Protein AF-A0ABD0P785-F1 (afdb_monomer)

Mean predicted aligned error: 1.78 Å

Foldseek 3Di:
DEDEDEDQAADDLVSLVVVVVVVVVVVVVVDPQYAYEDEYEQADDDPPGDHPVVSVVRVVVCCVVVSDPPVRYDYDYDDDHDPVPPPVD

Solvent-accessible surface area (backbone atoms only — not comparable to full-atom values): 5285 Å² total; per-residue (Å²): 86,80,49,77,46,81,41,72,67,76,83,48,70,75,57,42,48,56,54,52,51,51,47,50,55,42,42,76,73,66,38,90,64,56,31,38,36,44,31,38,49,57,34,57,70,64,91,87,56,71,52,56,73,60,36,53,54,51,49,50,49,41,33,73,71,54,75,42,58,61,92,43,43,47,79,50,74,36,72,55,63,63,81,88,53,63,96,79,100

Organism: Cirrhinus mrigala (NCBI:txid683832)

InterPro domains:
  IPR014729 Rossmann-like alpha/beta/alpha sandwich fold [G3DSA:3.40.50.620] (1-89)
  IPR024951 Sulphate adenylyltransferase catalytic domain [PF01747] (1-89)

pLDDT: mean 98.47, std 0.44, range [96.38, 98.88]

Sequence (89 aa):
AVFAFQLRNPVHNGHALLMTDTRRRLEERGYRRPVLLLHPLGGWTKDDDVPLDWRMKQHAAVLEDGVLDPKSTVVAIFPSPMMYAGPTE

Radius of gyration: 13.66 Å; Cα contacts (8 Å, |Δi|>4): 117; chains: 1; bounding box: 31×28×33 Å

Nearest PDB structures (foldseek):
  7fha-assembly1_A  TM=1.007E+00  e=3.582E-13  Homo sapiens
  1x6v-assembly1_A  TM=1.008E+00  e=1.368E-12  Homo sapiens
  4maf-assembly4_F  TM=1.006E+00  e=1.368E-12  Glycine max
  1x6v-assembly1_B  TM=1.009E+00  e=3.997E-12  Homo sapiens
  1xjq-assembly1_A  TM=1.008E+00  e=5.588E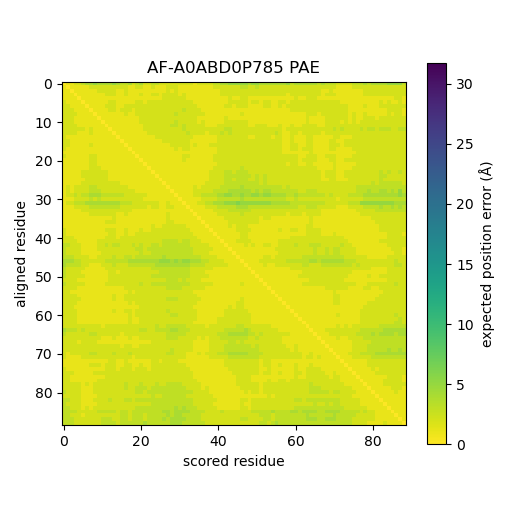-12  Homo sapiens

Secondary structure (DSSP, 8-state):
-EEEEEESS---HHHHHHHHHHHHHHHHTT-SS-EEEEEEB-S---TTSPPHHHHHHHHHHHHHTTSS-GGGEEE--B-SPP---GGG-

Structure (mmCIF, N/CA/C/O backbone):
data_AF-A0ABD0P785-F1
#
_entry.id   AF-A0ABD0P785-F1
#
loop_
_atom_site.group_PDB
_atom_site.id
_atom_site.type_symbol
_atom_site.label_atom_id
_atom_site.label_alt_id
_atom_site.label_comp_id
_atom_site.label_asym_id
_atom_site.label_entity_id
_atom_site.label_seq_id
_atom_site.pdbx_PDB_ins_code
_atom_site.Cartn_x
_atom_site.Cartn_y
_atom_site.Cartn_z
_atom_site.occupancy
_atom_site.B_iso_or_equiv
_atom_site.auth_seq_id
_atom_site.auth_comp_id
_atom_site.auth_asym_id
_atom_site.auth_atom_id
_atom_site.pdbx_PDB_model_num
ATOM 1 N N . ALA A 1 1 ? -15.846 6.089 6.257 1.00 96.56 1 ALA A N 1
ATOM 2 C CA . ALA A 1 1 ? -14.996 6.863 5.332 1.00 96.56 1 ALA A CA 1
ATOM 3 C C . ALA A 1 1 ? -14.064 5.897 4.625 1.00 96.56 1 ALA A C 1
ATOM 5 O O . ALA A 1 1 ? -13.655 4.924 5.248 1.00 96.56 1 ALA A O 1
ATOM 6 N N . VAL A 1 2 ? -13.743 6.154 3.362 1.00 98.38 2 VAL A N 1
ATOM 7 C CA . VAL A 1 2 ? -12.669 5.453 2.649 1.00 98.38 2 VAL A CA 1
ATOM 8 C C . VAL A 1 2 ? -11.538 6.452 2.454 1.00 98.38 2 VAL A C 1
ATOM 10 O O . VAL A 1 2 ? -11.806 7.607 2.129 1.00 98.38 2 VAL A O 1
ATOM 13 N N . PHE A 1 3 ? -10.300 6.030 2.683 1.00 98.75 3 PHE A N 1
ATOM 14 C CA . PHE A 1 3 ? -9.110 6.829 2.402 1.00 98.75 3 PHE A CA 1
ATOM 15 C C . PHE A 1 3 ? -8.147 6.004 1.557 1.00 98.75 3 PHE A C 1
ATOM 17 O O . PHE A 1 3 ? -7.966 4.814 1.807 1.00 98.75 3 PHE A O 1
ATOM 24 N N . ALA A 1 4 ? -7.576 6.621 0.528 1.00 98.75 4 ALA A N 1
ATOM 25 C CA . ALA A 1 4 ? -6.735 5.940 -0.444 1.00 98.75 4 ALA A CA 1
ATOM 26 C C . ALA A 1 4 ? -5.258 6.239 -0.192 1.00 98.75 4 ALA A C 1
ATOM 28 O O . ALA A 1 4 ? -4.897 7.363 0.158 1.00 98.75 4 ALA A O 1
ATOM 29 N N . PHE A 1 5 ? -4.414 5.236 -0.409 1.00 98.88 5 PHE A N 1
ATOM 30 C CA . PHE A 1 5 ? -2.968 5.387 -0.427 1.00 98.88 5 PHE A CA 1
ATOM 31 C C . PHE A 1 5 ? -2.440 4.871 -1.766 1.00 98.88 5 PHE A C 1
ATOM 33 O O . PHE A 1 5 ? -2.377 3.663 -1.997 1.00 98.88 5 PHE A O 1
ATOM 40 N N . GLN A 1 6 ? -2.114 5.808 -2.655 1.00 98.75 6 GLN A N 1
ATOM 41 C CA . GLN A 1 6 ? -1.444 5.538 -3.923 1.00 98.75 6 GLN A CA 1
ATOM 42 C C . GLN A 1 6 ? 0.029 5.225 -3.659 1.00 98.75 6 GLN A C 1
ATOM 44 O O . GLN A 1 6 ? 0.697 5.933 -2.904 1.00 98.75 6 GLN A O 1
ATOM 49 N N . LEU A 1 7 ? 0.552 4.191 -4.315 1.00 98.69 7 LEU A N 1
ATOM 50 C CA . LEU A 1 7 ? 1.964 3.839 -4.240 1.00 98.69 7 LEU A CA 1
ATOM 51 C C . LEU A 1 7 ? 2.434 3.085 -5.484 1.00 98.69 7 LEU A C 1
ATOM 53 O O . LEU A 1 7 ? 1.685 2.339 -6.107 1.00 98.69 7 LEU A O 1
ATOM 57 N N . ARG A 1 8 ? 3.718 3.241 -5.808 1.00 98.69 8 ARG A N 1
ATOM 58 C CA . ARG A 1 8 ? 4.423 2.412 -6.801 1.00 98.69 8 ARG A CA 1
ATOM 59 C C . ARG A 1 8 ? 5.590 1.615 -6.207 1.00 98.69 8 ARG A C 1
ATOM 61 O O . ARG A 1 8 ? 6.242 0.874 -6.924 1.00 98.69 8 ARG A O 1
ATOM 68 N N . ASN A 1 9 ? 5.850 1.770 -4.907 1.00 98.75 9 ASN A N 1
ATOM 69 C CA . ASN A 1 9 ? 7.013 1.228 -4.196 1.00 98.75 9 ASN A CA 1
ATOM 70 C C . ASN A 1 9 ? 6.591 0.199 -3.134 1.00 98.75 9 ASN A C 1
ATOM 72 O O . ASN A 1 9 ? 5.425 0.191 -2.739 1.00 98.75 9 ASN A O 1
ATOM 76 N N . PRO A 1 10 ? 7.520 -0.622 -2.608 1.00 98.81 10 PRO A N 1
ATOM 77 C CA . PRO A 1 10 ? 7.297 -1.407 -1.394 1.00 98.81 10 PRO A CA 1
ATOM 78 C C . PRO A 1 10 ? 6.833 -0.557 -0.197 1.00 98.81 10 PRO A C 1
ATOM 80 O O . PRO A 1 10 ? 7.220 0.604 -0.034 1.00 98.81 10 PRO A O 1
ATOM 83 N N . VAL A 1 11 ? 6.014 -1.145 0.675 1.00 98.75 11 VAL A N 1
ATOM 84 C CA . VAL A 1 11 ? 5.541 -0.489 1.901 1.00 98.75 11 VAL A CA 1
ATOM 85 C C . VAL A 1 11 ? 6.580 -0.657 3.007 1.00 98.75 11 VAL A C 1
ATOM 87 O O . VAL A 1 11 ? 6.840 -1.769 3.450 1.00 98.75 11 VAL A O 1
ATOM 90 N N . HIS A 1 12 ? 7.140 0.452 3.484 1.00 98.25 12 HIS A N 1
ATOM 91 C CA . HIS A 1 12 ? 7.924 0.513 4.718 1.00 98.25 12 HIS A CA 1
ATOM 92 C C . HIS A 1 12 ? 7.144 1.255 5.816 1.00 98.25 12 HIS A C 1
ATOM 94 O O . HIS A 1 12 ? 6.137 1.915 5.543 1.00 98.25 12 HIS A O 1
ATOM 100 N N . ASN A 1 13 ? 7.653 1.260 7.051 1.00 97.56 13 ASN A N 1
ATOM 101 C CA . ASN A 1 13 ? 6.933 1.832 8.198 1.00 97.56 13 ASN A CA 1
ATOM 102 C C . ASN A 1 13 ? 6.696 3.350 8.119 1.00 97.56 13 ASN A C 1
ATOM 104 O O . ASN A 1 13 ? 5.737 3.839 8.702 1.00 97.56 13 ASN A O 1
ATOM 108 N N . GLY A 1 14 ? 7.477 4.095 7.329 1.00 98.50 14 GLY A N 1
ATOM 109 C CA . GLY A 1 14 ? 7.135 5.485 6.985 1.00 98.50 14 GLY A CA 1
ATOM 110 C C . GLY A 1 14 ? 5.793 5.632 6.242 1.00 98.50 14 GLY A C 1
ATOM 111 O O . GLY A 1 14 ? 5.002 6.507 6.579 1.00 98.50 14 GLY A O 1
ATOM 112 N N . HIS A 1 15 ? 5.482 4.749 5.285 1.00 98.62 15 HIS A N 1
ATOM 113 C CA . HIS A 1 15 ? 4.167 4.721 4.634 1.00 98.62 15 HIS A CA 1
ATOM 114 C C . HIS A 1 15 ? 3.083 4.267 5.624 1.00 98.62 15 HIS A C 1
ATOM 116 O O . HIS A 1 15 ? 2.013 4.872 5.693 1.00 98.62 15 HIS A O 1
ATOM 122 N N . ALA A 1 16 ? 3.375 3.237 6.428 1.00 98.38 16 ALA A N 1
ATOM 123 C CA . ALA A 1 16 ? 2.454 2.734 7.450 1.00 98.38 16 ALA A CA 1
ATOM 124 C C . ALA A 1 16 ? 2.086 3.806 8.484 1.00 98.38 16 ALA A C 1
ATOM 126 O O . ALA A 1 16 ? 0.923 3.904 8.871 1.00 98.38 16 ALA A O 1
ATOM 127 N N . LEU A 1 17 ? 3.034 4.664 8.865 1.00 98.69 17 LEU A N 1
ATOM 128 C CA . LEU A 1 17 ? 2.789 5.800 9.749 1.00 98.69 17 LEU A CA 1
ATOM 129 C C . LEU A 1 17 ? 1.729 6.743 9.167 1.00 98.69 17 LEU A C 1
ATOM 131 O O . LEU A 1 17 ? 0.781 7.091 9.861 1.00 98.69 17 LEU A O 1
ATOM 135 N N . LEU A 1 18 ? 1.839 7.113 7.886 1.00 98.81 18 LEU A N 1
ATOM 136 C CA . LEU A 1 18 ? 0.853 7.988 7.240 1.00 98.81 18 LEU A CA 1
ATOM 137 C C . LEU A 1 18 ? -0.535 7.339 7.180 1.00 98.81 18 LEU A C 1
ATOM 139 O O . LEU A 1 18 ? -1.543 8.001 7.433 1.00 98.81 18 LEU A O 1
ATOM 143 N N . MET A 1 19 ? -0.600 6.042 6.875 1.00 98.62 19 MET A N 1
ATOM 144 C CA . MET A 1 19 ? -1.864 5.304 6.792 1.00 98.62 19 MET A CA 1
ATOM 145 C C . MET A 1 19 ? -2.536 5.142 8.163 1.00 98.62 19 MET A C 1
ATOM 147 O O . MET A 1 19 ? -3.741 5.370 8.294 1.00 98.62 19 MET A O 1
ATOM 151 N N . THR A 1 20 ? -1.768 4.786 9.193 1.00 98.25 20 THR A N 1
ATOM 152 C CA . THR A 1 20 ? -2.274 4.596 10.561 1.00 98.25 20 THR A CA 1
ATOM 153 C C . THR A 1 20 ? -2.651 5.920 11.224 1.00 98.25 20 THR A C 1
ATOM 155 O O . THR A 1 20 ? -3.715 6.000 11.839 1.00 98.25 20 THR A O 1
ATOM 158 N N . ASP A 1 21 ? -1.873 6.989 11.022 1.00 98.69 21 ASP A N 1
ATOM 159 C CA . ASP A 1 21 ? -2.232 8.332 11.489 1.00 98.69 21 ASP A CA 1
ATOM 160 C C . ASP A 1 21 ? -3.495 8.855 10.789 1.00 98.69 21 ASP A C 1
ATOM 162 O O . ASP A 1 21 ? -4.386 9.405 11.436 1.00 98.69 21 ASP A O 1
ATOM 166 N N . THR A 1 22 ? -3.638 8.624 9.479 1.00 98.75 22 THR A N 1
ATOM 167 C CA . THR A 1 22 ? -4.860 8.992 8.742 1.00 98.75 22 THR A CA 1
ATOM 168 C C . THR A 1 22 ? -6.086 8.266 9.293 1.00 98.75 22 THR A C 1
ATOM 170 O O . THR A 1 22 ? -7.123 8.901 9.500 1.00 98.75 22 THR A O 1
ATOM 173 N N . ARG A 1 23 ? -5.972 6.962 9.590 1.00 98.50 23 ARG A N 1
ATOM 174 C CA . ARG A 1 23 ? -7.040 6.196 10.251 1.00 98.50 23 ARG A CA 1
ATOM 175 C C . ARG A 1 23 ? -7.422 6.834 11.588 1.00 98.50 23 ARG A C 1
ATOM 177 O O . ARG A 1 23 ? -8.593 7.163 11.769 1.00 98.50 23 ARG A O 1
ATOM 184 N N . ARG A 1 24 ? -6.441 7.089 12.463 1.00 98.56 24 ARG A N 1
ATOM 185 C CA . ARG A 1 24 ? -6.653 7.732 13.771 1.00 98.56 24 ARG A CA 1
ATOM 186 C C . ARG A 1 24 ? -7.379 9.072 13.635 1.00 98.56 24 ARG A C 1
ATOM 188 O O . ARG A 1 24 ? -8.393 9.291 14.288 1.00 98.56 24 ARG A O 1
ATOM 195 N N . ARG A 1 25 ? -6.927 9.947 12.731 1.00 98.75 25 ARG A N 1
ATOM 196 C CA . ARG A 1 25 ? -7.568 11.254 12.490 1.00 98.75 25 ARG A CA 1
ATOM 197 C C . ARG A 1 25 ? -9.014 11.125 12.005 1.00 98.75 25 ARG A C 1
ATOM 199 O O . ARG A 1 25 ? -9.841 11.983 12.303 1.00 98.75 25 ARG A O 1
ATOM 206 N N . LEU A 1 26 ? -9.341 10.096 11.221 1.00 98.75 26 LEU A N 1
ATOM 207 C CA . LEU A 1 26 ? -10.723 9.840 10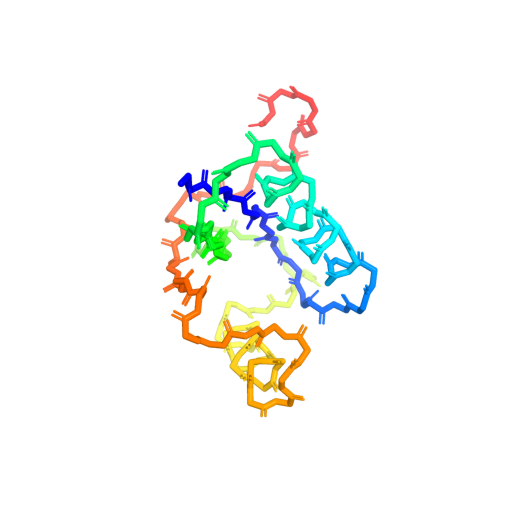.800 1.00 98.75 26 LEU A CA 1
ATOM 208 C C . LEU A 1 26 ? -11.585 9.349 11.972 1.00 98.75 26 LEU A C 1
ATOM 210 O O . LEU A 1 26 ? -12.737 9.766 12.091 1.00 98.75 26 LEU A O 1
ATOM 214 N N . GLU A 1 27 ? -11.038 8.517 12.852 1.00 98.38 27 GLU A N 1
ATOM 215 C CA . GLU A 1 27 ? -11.725 8.065 14.069 1.00 98.38 27 GLU A CA 1
ATOM 216 C C . GLU A 1 27 ? -11.991 9.229 15.031 1.00 98.38 27 GLU A C 1
ATOM 218 O O . GLU A 1 27 ? -13.120 9.385 15.493 1.00 98.38 27 GLU A O 1
ATOM 223 N N . GLU A 1 28 ? -11.011 10.116 15.238 1.00 98.62 28 GLU A N 1
ATOM 224 C CA . GLU A 1 28 ? -11.152 11.357 16.023 1.00 98.62 28 GLU A CA 1
ATOM 225 C C . GLU A 1 28 ? -12.228 12.296 15.452 1.00 98.62 28 GLU A C 1
ATOM 227 O O . GLU A 1 28 ? -12.925 12.984 16.196 1.00 98.62 28 GLU A O 1
ATOM 232 N N . ARG A 1 29 ? -12.422 12.291 14.126 1.00 98.44 29 ARG A N 1
ATOM 233 C CA . ARG A 1 29 ? -13.516 13.013 13.447 1.00 98.44 29 ARG A CA 1
ATOM 234 C C . ARG A 1 29 ? -14.882 12.323 13.572 1.00 98.44 29 ARG A C 1
ATOM 236 O O . ARG A 1 29 ? -15.864 12.831 13.038 1.00 98.44 29 ARG A O 1
ATOM 243 N N . GLY A 1 30 ? -14.962 11.171 14.239 1.00 98.56 30 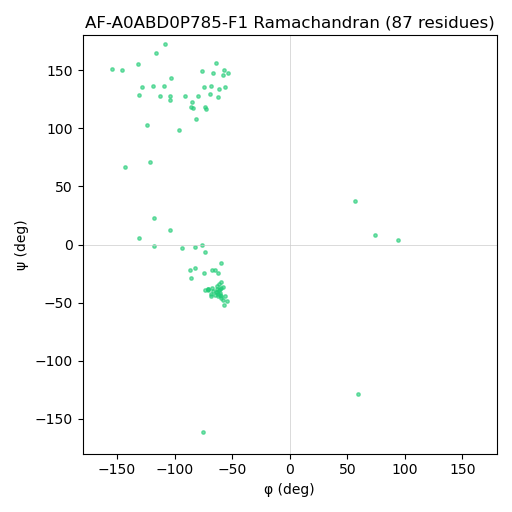GLY A N 1
ATOM 244 C CA . GLY A 1 30 ? -16.200 10.433 14.496 1.00 98.56 30 GLY A CA 1
ATOM 245 C C . GLY A 1 30 ? -16.530 9.332 13.481 1.00 98.56 30 GLY A C 1
ATOM 246 O O . GLY A 1 30 ? -17.586 8.698 13.592 1.00 98.56 30 GLY A O 1
ATOM 247 N N . TYR A 1 31 ? -15.662 9.049 12.500 1.00 98.62 31 TYR A N 1
ATOM 248 C CA . TYR A 1 31 ? -15.874 7.916 11.596 1.00 98.62 31 TYR A CA 1
ATOM 249 C C . TYR A 1 31 ? -15.598 6.596 12.323 1.00 98.62 31 TYR A C 1
ATOM 251 O O . TYR A 1 31 ? -14.477 6.316 12.719 1.00 98.62 31 TYR A O 1
ATOM 259 N N . ARG A 1 32 ? -16.612 5.732 12.439 1.00 97.88 32 ARG A N 1
ATOM 260 C CA . ARG A 1 32 ? -16.515 4.481 13.222 1.00 97.88 32 ARG A CA 1
ATOM 261 C C . ARG A 1 32 ? -15.854 3.303 12.501 1.00 97.88 32 ARG A C 1
ATOM 263 O O . ARG A 1 32 ? -15.505 2.317 13.136 1.00 97.88 32 ARG A O 1
ATOM 270 N N . ARG A 1 33 ? -15.797 3.348 11.167 1.00 97.69 33 ARG A N 1
ATOM 271 C CA . ARG A 1 33 ? -15.270 2.273 10.303 1.00 97.69 33 ARG A CA 1
ATOM 272 C C . ARG A 1 33 ? -14.512 2.870 9.110 1.00 97.69 33 ARG A C 1
ATOM 274 O O . ARG A 1 33 ? -15.030 2.855 7.990 1.00 97.69 33 ARG A O 1
ATOM 281 N N . PRO A 1 34 ? -13.367 3.533 9.334 1.00 98.50 34 PRO A N 1
ATOM 282 C CA . PRO A 1 34 ? -12.506 3.982 8.247 1.00 98.50 34 PRO A CA 1
ATOM 283 C C . PRO A 1 34 ? -11.853 2.777 7.554 1.00 98.50 34 PRO A C 1
ATOM 285 O O . PRO A 1 34 ? -11.276 1.912 8.210 1.00 98.50 34 PRO A O 1
ATOM 288 N N . VAL A 1 35 ? -11.941 2.723 6.227 1.00 98.75 35 VAL A N 1
ATOM 289 C CA . VAL A 1 35 ? -11.344 1.657 5.411 1.00 98.75 35 VAL A CA 1
ATOM 290 C C . VAL A 1 35 ? -10.213 2.245 4.579 1.00 98.75 35 VAL A C 1
ATOM 292 O O . VAL A 1 35 ? -10.415 3.243 3.882 1.00 98.75 35 VAL A O 1
ATOM 295 N N . LEU A 1 36 ? -9.038 1.624 4.658 1.00 98.88 36 LEU A N 1
ATOM 296 C CA . LEU A 1 36 ? -7.902 1.933 3.800 1.00 98.88 36 LEU A CA 1
ATOM 297 C C . LEU A 1 36 ? -8.106 1.261 2.441 1.00 98.88 36 LEU A C 1
ATOM 299 O O . LEU A 1 36 ? -8.308 0.052 2.377 1.00 98.88 36 LEU A O 1
ATOM 303 N N . LEU A 1 37 ? -7.992 2.023 1.361 1.00 98.88 37 LEU A N 1
ATOM 304 C CA . LEU A 1 37 ? -7.747 1.495 0.024 1.00 98.88 37 LEU A CA 1
ATOM 305 C C . LEU A 1 37 ? -6.238 1.579 -0.248 1.00 98.88 37 LEU A C 1
ATOM 307 O O . LEU A 1 37 ? -5.726 2.649 -0.583 1.00 98.88 37 LEU A O 1
ATOM 311 N N . LEU A 1 38 ? -5.527 0.464 -0.071 1.00 98.81 38 LEU A N 1
ATOM 312 C CA . LEU A 1 38 ? -4.118 0.337 -0.442 1.00 98.81 38 LEU A CA 1
ATOM 313 C C . LEU A 1 38 ? -4.063 0.045 -1.943 1.00 98.81 38 LEU A C 1
ATOM 315 O O . LEU A 1 38 ? -4.455 -1.040 -2.376 1.00 98.81 38 LEU A O 1
ATOM 319 N N . HIS A 1 39 ? -3.637 1.033 -2.731 1.00 98.75 39 HIS A N 1
ATOM 320 C CA . HIS A 1 39 ? -3.886 1.057 -4.173 1.00 98.75 39 HIS A CA 1
ATOM 321 C C . HIS A 1 39 ? -2.579 1.102 -4.977 1.00 98.75 39 HIS A C 1
ATOM 323 O O . HI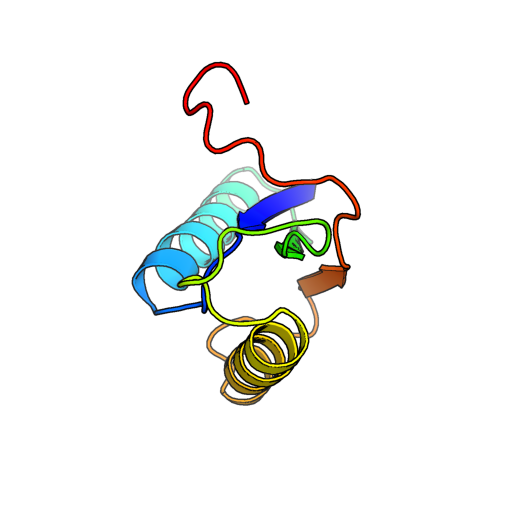S A 1 39 ? -2.221 2.151 -5.516 1.00 98.75 39 HIS A O 1
ATOM 329 N N . PRO A 1 40 ? -1.796 0.005 -5.017 1.00 98.75 40 PRO A N 1
ATOM 330 C CA . PRO A 1 40 ? -0.577 -0.037 -5.808 1.00 98.75 40 PRO A CA 1
ATOM 331 C C . PRO A 1 40 ? -0.869 0.150 -7.299 1.00 98.75 40 PRO A C 1
ATOM 333 O O . PRO A 1 40 ? -1.733 -0.519 -7.867 1.00 98.75 40 PRO A O 1
ATOM 336 N N . LEU A 1 41 ? -0.091 1.007 -7.958 1.00 98.81 41 LEU A N 1
ATOM 337 C CA . LEU A 1 41 ? -0.103 1.118 -9.414 1.00 98.81 41 LEU A CA 1
ATOM 338 C C . LEU A 1 41 ? 0.471 -0.150 -10.051 1.00 98.81 41 LEU A C 1
ATOM 340 O O . LEU A 1 41 ? 1.484 -0.689 -9.589 1.00 98.81 41 LEU A O 1
ATOM 344 N N . GLY A 1 42 ? -0.190 -0.623 -11.104 1.00 98.56 42 GLY A N 1
ATOM 345 C CA . GLY A 1 42 ? 0.161 -1.844 -11.824 1.00 98.56 42 GLY A CA 1
ATOM 346 C C . GLY A 1 42 ? 0.245 -1.715 -13.341 1.00 98.56 42 GLY A C 1
ATOM 347 O O . GLY A 1 42 ? 0.439 -2.735 -13.996 1.00 98.56 42 GLY A O 1
ATOM 348 N N . GLY A 1 43 ? 0.107 -0.510 -13.904 1.00 98.50 43 GLY A N 1
ATOM 349 C CA . GLY A 1 43 ? 0.503 -0.261 -15.290 1.00 98.50 43 GLY A CA 1
ATOM 350 C C . GLY A 1 43 ? 2.025 -0.167 -15.447 1.00 98.50 43 GLY A C 1
ATOM 351 O O . GLY A 1 43 ? 2.783 -0.624 -14.591 1.00 98.50 43 GLY A O 1
ATOM 352 N N . TRP A 1 44 ? 2.477 0.432 -16.553 1.00 98.69 44 TRP A N 1
ATOM 353 C CA . TRP A 1 44 ? 3.905 0.612 -16.835 1.00 98.69 44 TRP A CA 1
ATOM 354 C C . TRP A 1 44 ? 4.625 1.369 -15.706 1.00 98.69 44 TRP A C 1
ATOM 356 O O . TRP A 1 44 ? 4.131 2.388 -15.220 1.00 98.69 44 TRP A O 1
ATOM 366 N N . THR A 1 45 ? 5.804 0.876 -15.332 1.00 98.81 45 THR A N 1
ATOM 36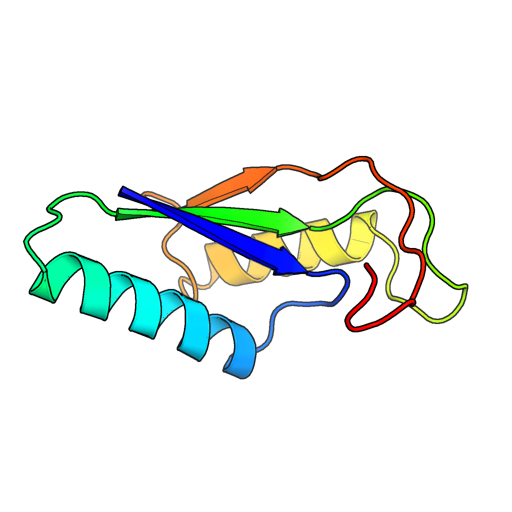7 C CA . THR A 1 45 ? 6.769 1.517 -14.430 1.00 98.81 45 THR A CA 1
ATOM 368 C C . THR A 1 45 ? 8.153 1.465 -15.073 1.00 98.81 45 THR A C 1
ATOM 370 O O . THR A 1 45 ? 8.414 0.580 -15.887 1.00 98.81 45 THR A O 1
ATOM 373 N N . LYS A 1 46 ? 9.044 2.391 -14.708 1.00 98.19 46 LYS A N 1
ATOM 374 C CA . LYS A 1 46 ? 10.434 2.412 -15.186 1.00 98.19 46 LYS A CA 1
ATOM 375 C C . LYS A 1 46 ? 11.220 1.175 -14.725 1.00 98.19 46 LYS A C 1
ATOM 377 O O . LYS A 1 46 ? 10.886 0.571 -13.708 1.00 98.19 46 LYS A O 1
ATOM 382 N N . ASP A 1 47 ? 12.273 0.839 -15.466 1.00 98.31 47 ASP A N 1
ATOM 383 C CA . ASP A 1 47 ? 12.966 -0.458 -15.388 1.00 98.31 47 ASP A CA 1
ATOM 384 C C . ASP A 1 47 ? 13.622 -0.776 -14.033 1.00 98.31 47 ASP A C 1
ATOM 386 O O . ASP A 1 47 ? 13.826 -1.945 -13.711 1.00 98.31 47 ASP A O 1
ATOM 390 N N . ASP A 1 48 ? 13.965 0.239 -13.236 1.00 98.31 48 ASP A N 1
ATOM 391 C CA . ASP A 1 48 ? 14.597 0.078 -11.922 1.00 98.31 48 ASP A CA 1
ATOM 392 C C . ASP A 1 48 ? 13.601 0.057 -10.746 1.00 98.31 48 ASP A C 1
ATOM 394 O O . ASP A 1 48 ? 14.015 -0.142 -9.602 1.00 98.31 48 ASP A O 1
ATOM 398 N N . ASP A 1 49 ? 12.297 0.235 -10.993 1.00 98.75 49 ASP A N 1
ATOM 399 C CA . ASP A 1 49 ? 11.276 0.076 -9.953 1.00 98.75 49 ASP A CA 1
ATOM 400 C C . ASP A 1 49 ? 11.009 -1.416 -9.669 1.00 98.75 49 ASP A C 1
ATOM 402 O O . ASP A 1 49 ? 11.083 -2.283 -10.542 1.00 98.75 49 ASP A O 1
ATOM 406 N N . VAL A 1 50 ? 10.647 -1.734 -8.421 1.00 98.69 50 VAL A N 1
ATOM 407 C CA . VAL A 1 50 ? 10.326 -3.115 -8.028 1.00 98.69 50 VAL A CA 1
ATOM 408 C C . VAL A 1 50 ? 9.107 -3.614 -8.826 1.00 98.69 50 VAL A C 1
ATOM 410 O O . VAL A 1 50 ? 8.049 -2.969 -8.773 1.00 98.69 50 VAL A O 1
ATOM 413 N N . PRO A 1 51 ? 9.197 -4.776 -9.504 1.00 98.75 51 PRO A N 1
ATOM 414 C CA . PRO A 1 51 ? 8.093 -5.308 -10.295 1.00 98.75 51 PRO A CA 1
ATOM 415 C C . PRO A 1 51 ? 6.811 -5.512 -9.481 1.00 98.75 51 PRO A C 1
ATOM 417 O O . PRO A 1 51 ? 6.842 -5.777 -8.274 1.00 98.75 51 PRO A O 1
ATOM 420 N N . LEU A 1 52 ? 5.662 -5.383 -10.150 1.00 98.75 52 LEU A N 1
ATOM 421 C CA . LEU A 1 52 ? 4.346 -5.430 -9.509 1.00 98.75 52 LEU A CA 1
ATOM 422 C C . LEU A 1 52 ? 4.124 -6.717 -8.708 1.00 98.75 52 LEU A C 1
ATOM 424 O O . LEU A 1 52 ? 3.640 -6.655 -7.583 1.00 98.75 52 LEU A O 1
ATOM 428 N N . ASP A 1 53 ? 4.487 -7.871 -9.258 1.00 98.69 53 ASP A N 1
ATOM 429 C CA . ASP A 1 53 ? 4.304 -9.169 -8.606 1.00 98.69 53 ASP A CA 1
ATOM 430 C C . ASP A 1 53 ? 5.083 -9.264 -7.282 1.00 98.69 53 ASP A C 1
ATOM 432 O O . ASP A 1 53 ? 4.558 -9.756 -6.280 1.00 98.69 53 ASP A O 1
ATOM 436 N N . TRP A 1 54 ? 6.300 -8.719 -7.236 1.00 98.81 54 TRP A N 1
ATOM 437 C CA . TRP A 1 54 ? 7.101 -8.626 -6.016 1.00 98.81 54 TRP A CA 1
ATOM 438 C C . TRP A 1 54 ? 6.547 -7.611 -5.021 1.00 98.81 54 TRP A C 1
ATOM 440 O O . TRP A 1 54 ? 6.521 -7.893 -3.821 1.00 98.81 54 TRP A O 1
ATOM 450 N N . ARG A 1 55 ? 6.037 -6.467 -5.490 1.00 98.81 55 ARG A N 1
ATOM 451 C CA . ARG A 1 55 ? 5.353 -5.500 -4.618 1.00 98.81 55 ARG A CA 1
ATOM 452 C C . ARG A 1 55 ? 4.106 -6.098 -3.986 1.00 98.81 55 ARG A C 1
ATOM 454 O O . ARG A 1 55 ? 3.929 -5.959 -2.783 1.00 98.81 55 ARG A O 1
ATOM 461 N N . MET A 1 56 ? 3.289 -6.821 -4.748 1.00 98.81 56 MET A N 1
ATOM 462 C CA . MET A 1 56 ? 2.088 -7.471 -4.218 1.00 98.81 56 MET A CA 1
ATOM 463 C C . MET A 1 56 ? 2.425 -8.518 -3.150 1.00 98.81 56 MET A C 1
ATOM 465 O O . MET A 1 56 ? 1.788 -8.525 -2.099 1.00 98.81 56 MET A O 1
ATOM 469 N N . LYS A 1 57 ? 3.469 -9.337 -3.359 1.00 98.81 57 LYS A N 1
ATOM 470 C CA . LYS A 1 57 ? 3.985 -10.257 -2.325 1.00 98.81 57 LYS A CA 1
ATOM 471 C C . LYS A 1 57 ? 4.439 -9.505 -1.073 1.00 98.81 57 LYS A C 1
ATOM 473 O O . LYS A 1 57 ? 4.116 -9.900 0.042 1.00 98.81 57 LYS A O 1
ATOM 478 N N . GLN A 1 58 ? 5.157 -8.399 -1.251 1.00 98.75 58 GLN A N 1
ATOM 479 C CA . GLN A 1 58 ? 5.641 -7.585 -0.140 1.00 98.75 58 GLN A CA 1
ATOM 480 C C . GLN A 1 58 ? 4.494 -6.908 0.630 1.00 98.75 58 GLN A C 1
ATOM 482 O O . GLN A 1 58 ? 4.527 -6.869 1.856 1.00 98.75 58 GLN A O 1
ATOM 487 N N . HIS A 1 59 ? 3.463 -6.413 -0.056 1.00 98.62 59 HIS A N 1
ATOM 488 C CA . HIS A 1 59 ? 2.283 -5.816 0.575 1.00 98.62 59 HIS A CA 1
ATOM 489 C C . HIS A 1 59 ? 1.456 -6.855 1.340 1.00 98.62 59 HIS A C 1
ATOM 491 O O . HIS A 1 59 ? 0.960 -6.549 2.422 1.00 98.62 59 HIS A O 1
ATOM 497 N N . ALA A 1 60 ? 1.342 -8.080 0.813 1.00 98.56 60 ALA A N 1
ATOM 498 C CA . ALA A 1 60 ? 0.733 -9.195 1.534 1.00 98.56 60 ALA A CA 1
ATOM 499 C C . ALA A 1 60 ? 1.493 -9.488 2.838 1.00 98.56 60 ALA A C 1
ATOM 501 O O . ALA A 1 60 ? 0.870 -9.535 3.892 1.00 98.56 60 ALA A O 1
ATOM 502 N N . ALA A 1 61 ? 2.829 -9.543 2.795 1.00 98.69 61 ALA A N 1
ATOM 503 C CA . ALA A 1 61 ? 3.646 -9.757 3.991 1.00 98.69 61 ALA A CA 1
ATOM 504 C C . ALA A 1 61 ? 3.462 -8.646 5.047 1.00 98.69 61 ALA A C 1
ATOM 506 O O . ALA A 1 61 ? 3.385 -8.927 6.236 1.00 98.69 61 ALA A O 1
ATOM 507 N N . VAL A 1 62 ? 3.327 -7.380 4.628 1.00 98.50 62 VAL A N 1
ATOM 508 C CA . VAL A 1 62 ? 3.040 -6.248 5.537 1.00 98.50 62 VAL A CA 1
ATOM 509 C C . VAL A 1 62 ? 1.676 -6.387 6.228 1.00 98.50 62 VAL A C 1
ATOM 511 O O . VAL A 1 62 ? 1.525 -5.988 7.383 1.00 98.50 62 VAL A O 1
ATOM 514 N N . LEU A 1 63 ? 0.675 -6.932 5.532 1.00 98.38 63 LEU A N 1
ATOM 515 C CA . LEU A 1 63 ? -0.643 -7.216 6.108 1.00 98.38 63 LEU A CA 1
ATOM 516 C C . LEU A 1 63 ? -0.605 -8.433 7.039 1.00 98.38 63 LEU A C 1
ATOM 518 O O . LEU A 1 63 ? -1.238 -8.411 8.092 1.00 98.38 63 LEU A O 1
ATOM 522 N N . GLU A 1 64 ? 0.144 -9.473 6.670 1.00 98.38 64 GLU A N 1
ATOM 523 C CA . GLU A 1 64 ? 0.353 -10.672 7.490 1.00 98.38 64 GLU A CA 1
ATOM 524 C C . GLU A 1 64 ? 1.071 -10.348 8.808 1.00 98.38 64 GLU A C 1
ATOM 526 O O . GLU A 1 64 ? 0.686 -10.868 9.852 1.00 98.38 64 GLU A O 1
ATOM 531 N N . ASP A 1 65 ? 2.043 -9.431 8.781 1.00 97.81 65 ASP A N 1
ATOM 532 C CA . ASP A 1 65 ? 2.774 -8.952 9.964 1.00 97.81 65 ASP A CA 1
ATOM 533 C C . ASP A 1 65 ? 1.935 -8.007 10.854 1.00 97.81 65 ASP A C 1
ATOM 535 O O . ASP A 1 65 ? 2.351 -7.603 11.938 1.00 97.81 65 ASP A O 1
ATOM 539 N N . GLY A 1 66 ? 0.731 -7.623 10.413 1.00 97.69 66 GLY A N 1
ATOM 540 C CA . GLY A 1 66 ? -0.181 -6.763 11.174 1.00 97.69 66 GLY A CA 1
ATOM 541 C C . GL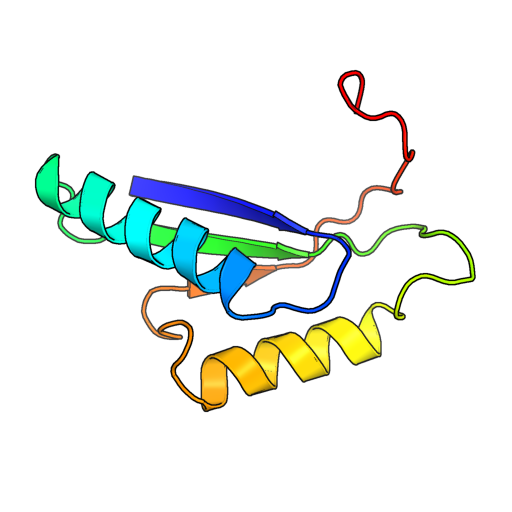Y A 1 66 ? 0.224 -5.286 11.228 1.00 97.69 66 GLY A C 1
ATOM 542 O O . GLY A 1 66 ? -0.424 -4.501 11.922 1.00 97.69 66 GLY A O 1
ATOM 543 N N . VAL A 1 67 ? 1.246 -4.877 10.465 1.00 97.81 67 VAL A N 1
ATOM 544 C CA . VAL A 1 67 ? 1.638 -3.464 10.299 1.00 97.81 67 VAL A CA 1
ATOM 545 C C . VAL A 1 67 ? 0.469 -2.643 9.745 1.00 97.81 67 VAL A C 1
ATOM 547 O O . VAL A 1 67 ? 0.250 -1.495 10.139 1.00 97.81 67 VAL A O 1
ATOM 550 N N . LEU A 1 68 ? -0.312 -3.244 8.845 1.00 98.25 68 LEU A N 1
ATOM 551 C CA . LEU A 1 68 ? -1.618 -2.756 8.420 1.00 98.25 68 LEU A CA 1
ATOM 552 C C . LEU A 1 68 ? -2.674 -3.803 8.777 1.00 98.25 68 LEU A C 1
ATOM 554 O O . LEU A 1 68 ? -2.476 -4.987 8.538 1.00 98.25 68 LEU A O 1
ATOM 558 N N . ASP A 1 69 ? -3.816 -3.368 9.313 1.00 98.00 69 ASP A N 1
ATOM 559 C CA . ASP A 1 69 ? -4.915 -4.279 9.648 1.00 98.00 69 ASP A CA 1
ATOM 560 C C . ASP A 1 69 ? -5.625 -4.785 8.373 1.00 98.00 69 ASP A C 1
ATOM 562 O O . ASP A 1 69 ? -6.252 -3.975 7.672 1.00 98.00 69 ASP A O 1
ATOM 566 N N . PRO A 1 70 ? -5.601 -6.100 8.075 1.00 98.06 70 PRO A N 1
ATOM 567 C CA . PRO A 1 70 ? -6.253 -6.662 6.894 1.00 98.06 70 PRO A CA 1
ATOM 568 C C . PRO A 1 70 ? -7.783 -6.583 6.947 1.00 98.06 70 PRO A C 1
ATOM 570 O O . PRO A 1 70 ? -8.426 -6.585 5.902 1.00 98.06 70 PRO A O 1
ATOM 573 N N . LYS A 1 71 ? -8.402 -6.466 8.132 1.00 97.88 71 LYS A N 1
ATOM 574 C CA . LYS A 1 71 ? -9.871 -6.377 8.250 1.00 97.88 71 LYS A CA 1
ATOM 575 C C . LYS A 1 71 ? -10.419 -5.019 7.824 1.00 97.88 71 LYS A C 1
ATOM 577 O O . LYS A 1 71 ? -11.587 -4.915 7.454 1.00 97.88 71 LYS A O 1
ATOM 582 N N . SER A 1 72 ? -9.592 -3.979 7.893 1.00 98.19 72 SER A N 1
ATOM 583 C CA . SER A 1 72 ? -9.950 -2.604 7.539 1.00 98.19 72 SER A CA 1
ATOM 584 C C . SER A 1 72 ? -9.124 -2.063 6.368 1.00 98.19 72 SER A C 1
ATOM 586 O O . SER A 1 72 ? -9.013 -0.843 6.205 1.00 98.19 72 SER A O 1
ATOM 588 N N . THR A 1 73 ? -8.570 -2.960 5.546 1.00 98.81 73 THR A N 1
ATOM 589 C CA . THR A 1 73 ? -7.777 -2.631 4.358 1.00 98.81 73 THR A CA 1
ATOM 590 C C . THR A 1 73 ? -8.271 -3.420 3.149 1.00 98.81 73 THR A C 1
ATOM 592 O O . THR A 1 73 ? -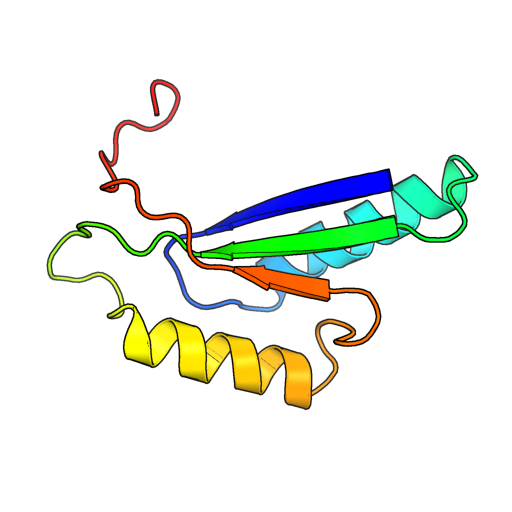8.377 -4.640 3.188 1.00 98.81 73 THR A O 1
ATOM 595 N N . VAL A 1 74 ? -8.543 -2.718 2.054 1.00 98.75 74 VAL A N 1
ATOM 596 C CA . VAL A 1 74 ? -8.789 -3.294 0.730 1.00 98.75 74 VAL A CA 1
ATOM 597 C C . VAL A 1 74 ? -7.537 -3.077 -0.107 1.00 98.75 74 VAL A C 1
ATOM 599 O O . VAL A 1 74 ? -7.063 -1.946 -0.218 1.00 98.75 74 VAL A O 1
ATOM 602 N N . VAL A 1 75 ? -7.014 -4.147 -0.705 1.00 98.56 75 VAL A N 1
ATOM 603 C CA . VAL A 1 75 ? -5.896 -4.081 -1.653 1.00 98.56 75 VAL A CA 1
ATOM 604 C C . VAL A 1 75 ? -6.441 -4.254 -3.064 1.00 98.56 75 VAL A C 1
ATOM 606 O O . VAL A 1 75 ? -7.112 -5.245 -3.346 1.00 98.56 75 VAL A O 1
ATOM 609 N N . ALA A 1 76 ? -6.157 -3.305 -3.952 1.00 98.69 76 ALA A N 1
ATOM 610 C CA . ALA A 1 76 ? -6.540 -3.383 -5.360 1.00 98.69 76 ALA A CA 1
ATOM 611 C C . ALA A 1 76 ? -5.475 -2.733 -6.248 1.00 98.69 76 ALA A C 1
ATOM 613 O O . ALA A 1 76 ? -4.777 -1.820 -5.818 1.00 98.69 76 ALA A O 1
ATOM 614 N N . ILE A 1 77 ? -5.336 -3.211 -7.482 1.00 98.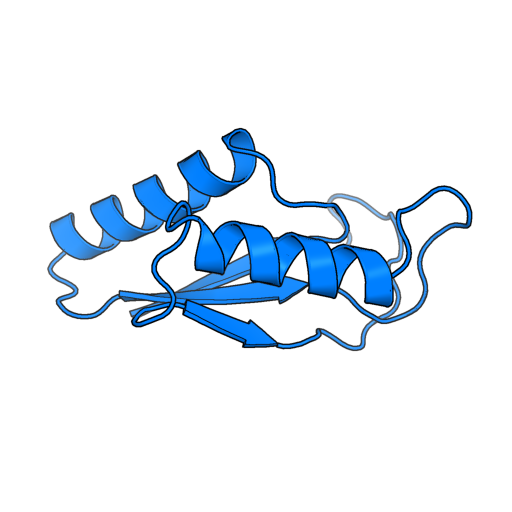75 77 ILE A N 1
ATOM 615 C CA . ILE A 1 77 ? -4.332 -2.705 -8.420 1.00 98.75 77 ILE A CA 1
ATOM 616 C C . ILE A 1 77 ? -4.934 -1.568 -9.246 1.00 98.75 77 ILE A C 1
ATOM 618 O O . ILE A 1 77 ? -5.970 -1.745 -9.887 1.00 98.75 77 ILE A O 1
ATOM 622 N N . PHE A 1 78 ? -4.250 -0.426 -9.280 1.00 98.69 78 PHE A N 1
ATOM 623 C CA . PHE A 1 78 ? -4.593 0.691 -10.154 1.00 98.69 78 PHE A CA 1
ATOM 624 C C . PHE A 1 78 ? -3.953 0.503 -11.546 1.00 98.69 78 PHE A C 1
ATOM 626 O O . PHE A 1 78 ? -2.726 0.452 -11.633 1.00 98.69 78 PHE A O 1
ATOM 633 N N . PRO A 1 79 ? -4.726 0.398 -12.646 1.00 98.62 79 PRO A N 1
ATOM 634 C CA . PRO A 1 79 ? -4.201 -0.078 -13.934 1.00 98.62 79 PRO A CA 1
ATOM 635 C C . PRO A 1 79 ? -3.471 0.980 -14.782 1.00 98.62 79 PRO A C 1
ATOM 637 O O . PRO A 1 79 ? -2.996 0.655 -15.868 1.00 98.62 79 PRO A O 1
ATOM 640 N N . SER A 1 80 ? -3.391 2.238 -14.336 1.00 98.56 80 SER A N 1
ATOM 641 C CA . SER A 1 80 ? -2.747 3.308 -15.114 1.00 98.56 80 SER A CA 1
ATOM 642 C C . SER A 1 80 ? -1.236 3.091 -15.261 1.00 98.56 80 SER A C 1
ATOM 644 O O . SER A 1 80 ? -0.604 2.610 -14.318 1.00 98.56 80 SER A O 1
ATOM 646 N N . PRO A 1 81 ? -0.620 3.502 -16.384 1.00 98.62 81 PRO A N 1
ATOM 647 C CA . PRO A 1 81 ? 0.817 3.762 -16.452 1.00 98.62 81 PRO A CA 1
ATOM 648 C C . PRO A 1 81 ? 1.246 4.826 -15.432 1.00 98.62 81 PRO A C 1
ATOM 650 O O . PRO A 1 81 ? 0.487 5.763 -15.176 1.00 98.62 81 PRO A O 1
ATOM 653 N N . MET A 1 82 ? 2.458 4.698 -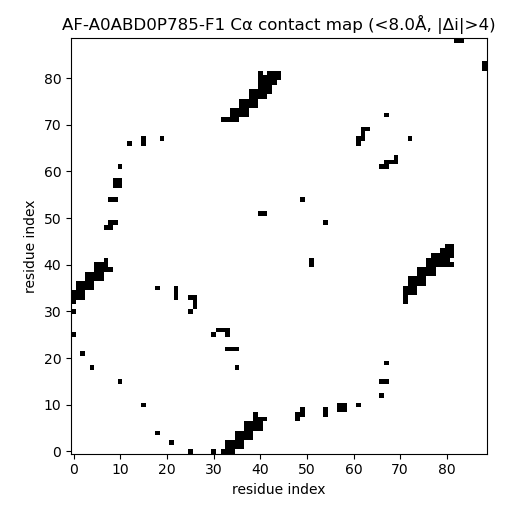14.885 1.00 98.75 82 MET A N 1
ATOM 654 C CA . MET A 1 82 ? 3.110 5.748 -14.098 1.00 98.75 82 MET A CA 1
ATOM 655 C C . MET A 1 82 ? 3.836 6.708 -15.046 1.00 98.75 82 MET A C 1
ATOM 657 O O . MET A 1 82 ? 4.701 6.290 -15.811 1.00 98.75 82 MET A O 1
ATOM 661 N N . MET A 1 83 ? 3.505 7.992 -14.997 1.00 98.56 83 MET A N 1
ATOM 662 C CA . MET A 1 83 ? 4.092 9.030 -15.850 1.00 98.56 83 MET A CA 1
ATOM 663 C C . MET A 1 83 ? 5.377 9.622 -15.267 1.00 98.56 83 MET A C 1
ATOM 665 O O . MET A 1 83 ? 6.179 10.176 -16.014 1.00 98.56 83 MET A O 1
ATOM 669 N N . TYR A 1 84 ? 5.585 9.508 -13.950 1.00 98.19 84 TYR A N 1
ATOM 670 C CA . TYR A 1 84 ? 6.684 10.160 -13.231 1.00 98.19 84 TYR A CA 1
ATOM 671 C C . TYR A 1 84 ? 6.681 11.689 -13.429 1.00 98.19 84 TYR A C 1
ATOM 673 O O . TYR A 1 84 ? 7.738 12.313 -13.520 1.00 98.19 84 TYR A O 1
ATOM 681 N N . ALA A 1 85 ? 5.487 12.299 -13.470 1.00 98.56 85 ALA A N 1
ATOM 682 C CA . ALA A 1 85 ? 5.288 13.725 -13.771 1.00 98.56 85 ALA A CA 1
ATOM 683 C C . ALA A 1 85 ? 4.974 14.592 -12.531 1.00 98.56 85 ALA A C 1
ATOM 685 O O . ALA A 1 85 ? 4.610 15.766 -12.650 1.00 98.56 85 ALA A O 1
ATOM 686 N N . GLY A 1 86 ? 5.163 14.043 -11.326 1.00 97.69 86 GLY A N 1
ATOM 687 C CA . GLY A 1 86 ? 5.143 14.802 -10.073 1.00 97.69 86 GLY A CA 1
ATOM 688 C C . GLY A 1 86 ? 3.804 15.517 -9.848 1.00 97.69 86 GLY A C 1
ATOM 689 O O . GLY A 1 86 ? 2.779 14.866 -9.955 1.00 97.69 86 GLY A O 1
ATOM 690 N N . PRO A 1 87 ? 3.772 16.833 -9.564 1.00 98.06 87 PRO A N 1
ATOM 691 C CA . PRO A 1 87 ? 2.522 17.563 -9.315 1.00 98.06 87 PRO A CA 1
ATOM 692 C C . PRO A 1 87 ? 1.495 17.566 -10.461 1.00 98.06 87 PRO A C 1
ATOM 694 O O . PRO A 1 87 ? 0.363 17.981 -10.234 1.00 98.06 87 PRO A O 1
ATOM 697 N N . THR A 1 88 ? 1.896 17.205 -11.689 1.00 97.94 88 THR A N 1
ATOM 698 C CA . THR A 1 88 ? 0.974 17.106 -12.840 1.00 97.94 88 THR A CA 1
ATOM 699 C C . THR A 1 88 ? 0.286 15.743 -12.909 1.00 97.94 88 THR A C 1
ATOM 701 O O . THR A 1 88 ? -0.813 15.648 -13.450 1.00 97.94 88 THR A O 1
ATOM 704 N N . GLU A 1 89 ? 0.947 14.703 -12.399 1.00 96.38 89 GLU A N 1
ATOM 705 C CA . GLU A 1 89 ? 0.423 13.336 -12.314 1.00 96.38 89 GLU A CA 1
ATOM 706 C C . GLU A 1 89 ? -0.528 13.180 -11.124 1.00 96.38 89 GLU A C 1
ATOM 708 O O . GLU A 1 89 ? -1.578 12.528 -11.318 1.00 96.38 89 GLU A O 1
#